Protein AF-A0A317LVV6-F1 (afdb_monomer_lite)

pLDDT: mean 90.24, std 11.94, range [50.28, 98.31]

Foldseek 3Di:
DDPVVVVVVVLVVVLVLLLVLLVCCVVPNLVSSCVPPVVNSVVNVVCVVDDSVVSNVCSVPPPDD

Structure (mmCIF, N/CA/C/O backbone):
data_AF-A0A317LVV6-F1
#
_entry.id   AF-A0A317LVV6-F1
#
loop_
_atom_site.group_PDB
_atom_site.id
_atom_site.type_symbol
_atom_site.label_atom_id
_atom_site.label_alt_id
_atom_site.label_comp_id
_atom_site.label_asym_id
_atom_site.label_entity_id
_atom_site.label_seq_id
_atom_site.pdbx_PDB_ins_code
_atom_site.Cartn_x
_atom_site.Cartn_y
_atom_site.Cartn_z
_atom_site.occupancy
_atom_site.B_iso_or_equiv
_atom_site.auth_seq_id
_atom_site.auth_comp_id
_atom_site.auth_asym_id
_atom_site.auth_atom_id
_atom_site.pdbx_PDB_model_num
ATOM 1 N N . MET A 1 1 ? 7.950 -3.371 -27.560 1.00 60.03 1 MET A N 1
ATOM 2 C CA . MET A 1 1 ? 7.961 -2.873 -26.173 1.00 60.03 1 MET A CA 1
ATOM 3 C C . MET A 1 1 ? 9.246 -3.348 -25.539 1.00 60.03 1 MET A C 1
ATOM 5 O O . MET A 1 1 ? 9.438 -4.560 -25.407 1.00 60.03 1 MET A O 1
ATOM 9 N N . ASP A 1 2 ? 10.137 -2.401 -25.284 1.00 72.81 2 ASP A N 1
ATOM 10 C CA . ASP A 1 2 ? 11.511 -2.660 -24.865 1.00 72.81 2 ASP A CA 1
ATOM 11 C C . ASP A 1 2 ? 11.556 -3.252 -23.447 1.00 72.81 2 ASP A C 1
ATOM 13 O O . ASP A 1 2 ? 10.655 -3.021 -22.633 1.00 72.81 2 ASP A O 1
ATOM 17 N N . ASN A 1 3 ? 12.588 -4.034 -23.123 1.00 71.75 3 ASN A N 1
ATOM 18 C CA . ASN A 1 3 ? 12.647 -4.743 -21.833 1.00 71.75 3 ASN A CA 1
ATOM 19 C C . ASN A 1 3 ? 12.691 -3.759 -20.639 1.00 71.75 3 ASN A C 1
ATOM 21 O O . ASN A 1 3 ? 12.056 -3.985 -19.610 1.00 71.75 3 ASN A O 1
ATOM 25 N N . LYS A 1 4 ? 13.340 -2.601 -20.832 1.00 71.31 4 LYS A N 1
ATOM 26 C CA . LYS A 1 4 ? 13.411 -1.497 -19.856 1.00 71.31 4 LYS A CA 1
ATOM 27 C C . LYS A 1 4 ? 12.061 -0.822 -19.606 1.00 71.31 4 LYS A C 1
ATOM 29 O O . LYS A 1 4 ? 11.758 -0.433 -18.481 1.00 71.31 4 LYS A O 1
ATOM 34 N N . GLU A 1 5 ? 11.232 -0.693 -20.640 1.00 73.00 5 GLU A N 1
ATOM 35 C CA . GLU A 1 5 ? 9.901 -0.097 -20.500 1.00 73.00 5 GLU A CA 1
ATOM 36 C C . GLU A 1 5 ? 9.001 -1.004 -19.664 1.00 73.00 5 GLU A C 1
ATOM 38 O O . GLU A 1 5 ? 8.353 -0.540 -18.727 1.00 73.00 5 GLU A O 1
ATOM 43 N N . LYS A 1 6 ? 9.007 -2.314 -19.948 1.00 72.50 6 LYS A N 1
ATOM 44 C CA . LYS A 1 6 ? 8.238 -3.307 -19.179 1.00 72.50 6 LYS A CA 1
ATOM 45 C C . LYS A 1 6 ? 8.617 -3.304 -17.702 1.00 72.50 6 LYS A C 1
ATOM 47 O O . LYS A 1 6 ? 7.732 -3.379 -16.851 1.00 72.50 6 LYS A O 1
ATOM 52 N N . GLU A 1 7 ? 9.907 -3.198 -17.404 1.00 76.44 7 GLU A N 1
ATOM 53 C CA . GLU A 1 7 ? 10.394 -3.103 -16.030 1.00 76.44 7 GLU A CA 1
ATOM 54 C C . GLU A 1 7 ? 9.889 -1.825 -15.341 1.00 76.44 7 GLU A C 1
ATOM 56 O O . GLU A 1 7 ? 9.347 -1.893 -14.240 1.00 76.44 7 GLU A O 1
ATOM 61 N N . SER A 1 8 ? 9.944 -0.675 -16.021 1.00 83.19 8 SER A N 1
ATOM 62 C CA . SER A 1 8 ? 9.397 0.587 -15.502 1.00 83.19 8 SER A CA 1
ATOM 63 C C . SER A 1 8 ? 7.892 0.506 -15.210 1.00 83.19 8 SER A C 1
ATOM 65 O O . SER A 1 8 ? 7.440 0.965 -14.158 1.00 83.19 8 SER A O 1
ATOM 67 N N . TYR A 1 9 ? 7.106 -0.114 -16.096 1.00 85.12 9 TYR A N 1
ATOM 68 C CA . TYR A 1 9 ? 5.667 -0.296 -15.874 1.00 85.12 9 TYR A CA 1
ATOM 69 C C . TYR A 1 9 ? 5.366 -1.207 -14.684 1.00 85.12 9 TYR A C 1
ATOM 71 O O . TYR A 1 9 ? 4.485 -0.885 -13.888 1.00 85.12 9 TYR A O 1
ATOM 79 N N . ARG A 1 10 ? 6.110 -2.306 -14.520 1.00 84.56 10 ARG A N 1
ATOM 80 C CA . ARG A 1 10 ? 5.947 -3.200 -13.362 1.00 84.56 10 ARG A CA 1
ATOM 81 C C . ARG A 1 10 ? 6.199 -2.471 -12.045 1.00 84.56 10 ARG A C 1
ATOM 83 O O . ARG A 1 10 ? 5.381 -2.590 -11.138 1.00 84.56 10 ARG A O 1
ATOM 90 N N . LYS A 1 11 ? 7.255 -1.653 -11.970 1.00 86.12 11 LYS A N 1
ATOM 91 C CA . LYS A 1 11 ? 7.539 -0.833 -10.778 1.00 86.12 11 LYS A CA 1
ATOM 92 C C . LYS A 1 11 ? 6.390 0.118 -10.455 1.00 86.12 11 LYS A C 1
ATOM 94 O O . LYS A 1 11 ? 5.971 0.203 -9.306 1.00 86.12 11 LYS A O 1
ATOM 99 N N . LYS A 1 12 ? 5.838 0.797 -11.468 1.00 88.94 12 LYS A N 1
ATOM 100 C CA . LYS A 1 12 ? 4.696 1.709 -11.282 1.00 88.94 12 LYS A CA 1
ATOM 101 C C . LYS A 1 12 ? 3.466 0.987 -10.736 1.00 88.94 12 LYS A C 1
ATOM 103 O O . LYS A 1 12 ? 2.838 1.511 -9.827 1.00 88.94 12 LYS A O 1
ATOM 108 N N . ILE A 1 13 ? 3.155 -0.203 -11.255 1.00 91.25 13 ILE A N 1
ATOM 109 C CA . ILE A 1 13 ? 2.022 -1.006 -10.772 1.00 91.25 13 ILE A CA 1
ATOM 110 C C . ILE A 1 13 ? 2.213 -1.365 -9.298 1.00 91.25 13 ILE A C 1
ATOM 112 O O . ILE A 1 13 ? 1.309 -1.124 -8.507 1.00 91.25 13 ILE A O 1
ATOM 116 N N . ILE A 1 14 ? 3.396 -1.855 -8.916 1.00 92.38 14 ILE A N 1
ATOM 117 C CA . ILE A 1 14 ? 3.685 -2.231 -7.524 1.00 92.38 14 ILE A CA 1
ATOM 118 C C . ILE A 1 14 ? 3.550 -1.018 -6.595 1.00 92.38 14 ILE A C 1
ATOM 120 O O . ILE A 1 14 ? 2.864 -1.096 -5.579 1.00 92.38 14 ILE A O 1
ATOM 124 N N . ILE A 1 15 ? 4.128 0.130 -6.968 1.00 93.00 15 ILE A N 1
ATOM 125 C CA . ILE A 1 15 ? 3.996 1.374 -6.194 1.00 93.00 15 ILE A CA 1
ATOM 126 C C . ILE A 1 15 ? 2.523 1.775 -6.038 1.00 93.00 15 ILE A C 1
ATOM 128 O O . ILE A 1 15 ? 2.099 2.153 -4.945 1.00 93.00 15 ILE A O 1
ATOM 132 N N . SER A 1 16 ? 1.735 1.696 -7.113 1.00 94.00 16 SER A N 1
ATOM 133 C CA . SER A 1 16 ? 0.305 1.999 -7.065 1.00 94.00 16 SER A CA 1
ATOM 134 C C . SER A 1 16 ? -0.461 1.037 -6.157 1.00 94.00 16 SER A C 1
ATOM 136 O O . SER A 1 16 ? -1.257 1.504 -5.349 1.00 94.00 16 SER A O 1
ATOM 138 N N . GLU A 1 17 ? -0.206 -0.271 -6.231 1.00 95.75 17 GLU A N 1
ATOM 139 C CA . GLU A 1 17 ? -0.839 -1.266 -5.353 1.00 95.75 17 GLU A CA 1
ATOM 140 C C . GLU A 1 17 ? -0.513 -1.017 -3.876 1.00 95.75 17 GLU A C 1
ATOM 142 O O . GLU A 1 17 ? -1.412 -1.027 -3.036 1.00 95.75 17 GLU A O 1
ATOM 147 N N . MET A 1 18 ? 0.753 -0.738 -3.557 1.00 96.62 18 MET A N 1
ATOM 148 C CA . MET A 1 18 ? 1.186 -0.428 -2.191 1.00 96.62 18 MET A CA 1
ATOM 149 C C . MET A 1 18 ? 0.503 0.838 -1.660 1.00 96.62 18 MET A C 1
ATOM 151 O O . MET A 1 18 ? 0.019 0.862 -0.526 1.00 96.62 18 MET A O 1
ATOM 155 N N . LEU A 1 19 ? 0.409 1.885 -2.486 1.00 96.94 19 LEU A N 1
ATOM 156 C CA . LEU A 1 19 ? -0.262 3.126 -2.105 1.00 96.94 19 LEU A CA 1
ATOM 157 C C . LEU A 1 19 ? -1.770 2.923 -1.903 1.00 96.94 19 LEU A C 1
ATOM 159 O O . LEU A 1 19 ? -2.325 3.436 -0.934 1.00 96.94 19 LEU A O 1
ATOM 163 N N . LEU A 1 20 ? -2.428 2.162 -2.781 1.00 97.81 20 LEU A N 1
ATOM 164 C CA . LEU A 1 20 ? -3.854 1.845 -2.661 1.00 97.81 20 LEU A CA 1
ATOM 165 C C . LEU A 1 20 ? -4.149 1.022 -1.404 1.00 97.81 20 LEU A C 1
ATOM 167 O O . LEU A 1 20 ? -5.108 1.326 -0.698 1.00 97.81 20 LEU A O 1
ATOM 171 N N . ALA A 1 21 ? -3.304 0.041 -1.080 1.00 98.25 21 ALA A N 1
ATOM 172 C CA . ALA A 1 21 ? -3.420 -0.722 0.160 1.00 98.25 21 ALA A CA 1
ATOM 173 C C . ALA A 1 21 ? -3.300 0.182 1.399 1.00 98.25 21 ALA A C 1
ATOM 175 O O . ALA A 1 21 ? -4.079 0.053 2.343 1.00 98.25 21 ALA A O 1
ATOM 176 N N . PHE A 1 22 ? -2.369 1.140 1.384 1.00 98.31 22 PHE A N 1
ATOM 177 C CA . PHE A 1 22 ? -2.210 2.093 2.481 1.00 98.31 22 PHE A CA 1
ATOM 178 C C . PHE A 1 22 ? -3.400 3.055 2.614 1.00 98.31 22 PHE A C 1
ATOM 180 O O . PHE A 1 22 ? -3.840 3.349 3.725 1.00 98.31 22 PHE A O 1
ATOM 187 N N . LEU A 1 23 ? -3.957 3.537 1.500 1.00 97.81 23 LEU A N 1
ATOM 188 C CA . LEU A 1 23 ? -5.173 4.359 1.517 1.00 97.81 23 LEU A CA 1
ATOM 189 C C . LEU A 1 23 ? -6.364 3.575 2.075 1.00 97.81 23 LEU A C 1
ATOM 191 O O . LEU A 1 23 ? -7.050 4.067 2.968 1.00 97.81 23 LEU A O 1
ATOM 195 N N . LEU A 1 24 ? -6.544 2.328 1.632 1.00 98.25 24 LEU A N 1
ATOM 196 C CA . LEU A 1 24 ? -7.606 1.456 2.126 1.00 98.25 24 LEU A CA 1
ATOM 197 C C . LEU A 1 24 ? -7.496 1.214 3.637 1.00 98.25 24 LEU A C 1
ATOM 199 O O . LEU A 1 24 ? -8.507 1.243 4.334 1.00 98.25 24 LEU A O 1
ATOM 203 N N . PHE A 1 25 ? -6.279 1.033 4.157 1.00 98.19 25 PHE A N 1
ATOM 204 C CA . PHE A 1 25 ? -6.043 0.946 5.599 1.00 98.19 25 PHE A CA 1
ATOM 205 C C . PHE A 1 25 ? -6.503 2.198 6.348 1.00 98.19 25 PHE A C 1
ATOM 207 O O . PHE A 1 25 ? -7.163 2.077 7.378 1.00 98.19 25 PHE A O 1
ATOM 214 N N . ASN A 1 26 ? -6.184 3.388 5.835 1.00 96.56 26 ASN A N 1
ATOM 215 C CA . ASN A 1 26 ? -6.586 4.641 6.477 1.00 96.56 26 ASN A CA 1
ATOM 216 C C . ASN A 1 26 ? -8.109 4.828 6.493 1.00 96.56 26 ASN A C 1
ATOM 218 O O . ASN A 1 26 ? -8.642 5.405 7.437 1.00 96.56 26 ASN A O 1
ATOM 222 N N . GLU A 1 27 ? -8.810 4.341 5.470 1.00 97.25 27 GLU A N 1
ATOM 223 C CA . GLU A 1 27 ? -10.266 4.477 5.368 1.00 97.25 27 GLU A CA 1
ATOM 224 C C . GLU A 1 27 ? -11.032 3.389 6.130 1.00 97.25 27 GLU A C 1
ATOM 226 O O . GLU A 1 27 ? -12.084 3.663 6.708 1.00 97.25 27 GLU A O 1
ATOM 231 N N . ARG A 1 28 ? -10.548 2.141 6.092 1.00 97.88 28 ARG A N 1
ATOM 232 C CA . ARG A 1 28 ? -11.324 0.950 6.489 1.00 97.88 28 ARG A CA 1
ATOM 233 C C . ARG A 1 28 ? -10.587 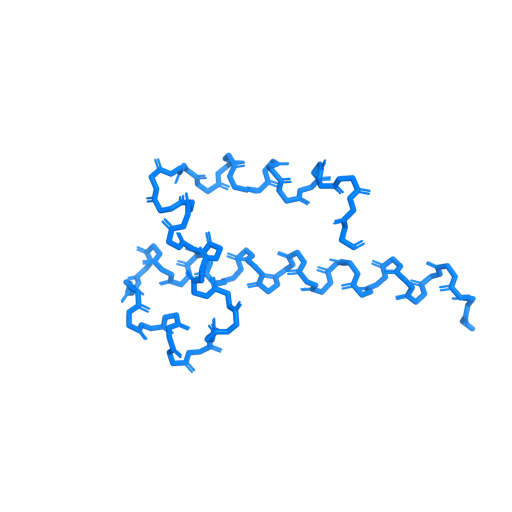-0.005 7.430 1.00 97.88 28 ARG A C 1
ATOM 235 O O . ARG A 1 28 ? -11.152 -1.025 7.814 1.00 97.88 28 ARG A O 1
ATOM 242 N N . GLY A 1 29 ? -9.361 0.316 7.835 1.00 97.31 29 GLY A N 1
ATOM 243 C CA . GLY A 1 29 ? -8.566 -0.494 8.756 1.00 97.31 29 GLY A CA 1
ATOM 244 C C . GLY A 1 29 ? -7.864 -1.685 8.099 1.00 97.31 29 GLY A C 1
ATOM 245 O O . GLY A 1 29 ? -7.937 -1.909 6.890 1.00 97.31 29 GLY A O 1
ATOM 246 N N . ILE A 1 30 ? -7.126 -2.445 8.915 1.00 98.06 30 ILE A N 1
ATOM 247 C CA . ILE A 1 30 ? -6.250 -3.516 8.421 1.00 98.06 30 ILE A CA 1
ATOM 248 C C . ILE A 1 30 ? -7.028 -4.698 7.832 1.00 98.06 30 ILE A C 1
ATOM 250 O O . ILE A 1 30 ? -6.587 -5.257 6.837 1.00 98.06 30 ILE A O 1
ATOM 254 N N . GLU A 1 31 ? -8.206 -5.026 8.367 1.00 97.88 31 GLU A N 1
ATOM 255 C CA . GLU A 1 31 ? -9.043 -6.135 7.878 1.00 97.88 31 GLU A CA 1
ATOM 256 C C . GLU A 1 31 ? -9.402 -5.970 6.392 1.00 97.88 31 GLU A C 1
ATOM 258 O O . GLU A 1 31 ? -9.292 -6.914 5.612 1.00 97.88 31 GLU A O 1
ATOM 263 N N . ALA A 1 32 ? -9.721 -4.744 5.959 1.00 97.94 32 ALA A N 1
ATOM 264 C CA . ALA A 1 32 ? -10.014 -4.455 4.555 1.00 97.94 32 ALA A CA 1
ATOM 265 C C . ALA A 1 32 ? -8.792 -4.663 3.639 1.00 97.94 32 ALA A C 1
ATOM 267 O O . ALA A 1 32 ? -8.930 -5.098 2.491 1.00 97.94 32 ALA A O 1
ATOM 268 N N . VAL A 1 33 ? -7.587 -4.375 4.141 1.00 98.06 33 VAL A N 1
ATOM 269 C CA . VAL A 1 33 ? -6.333 -4.637 3.420 1.00 98.06 33 VAL A CA 1
ATOM 270 C C . VAL A 1 33 ? -6.062 -6.131 3.322 1.00 98.06 33 VAL A C 1
ATOM 272 O O . VAL A 1 33 ? -5.633 -6.586 2.267 1.00 98.06 33 VAL A O 1
ATOM 275 N N . GLU A 1 34 ? -6.331 -6.901 4.373 1.00 97.75 34 GLU A N 1
ATOM 276 C CA . GLU A 1 34 ? -6.165 -8.358 4.354 1.00 97.75 34 GLU A CA 1
ATOM 277 C C . GLU A 1 34 ? -7.056 -9.027 3.304 1.00 97.75 34 GLU A C 1
ATOM 279 O O . GLU A 1 34 ? -6.611 -9.956 2.632 1.00 97.75 34 GLU A O 1
ATOM 284 N N . GLU A 1 35 ? -8.273 -8.519 3.112 1.00 97.69 35 GLU A N 1
ATOM 285 C CA . GLU A 1 35 ? -9.204 -9.016 2.097 1.00 97.69 35 GLU A CA 1
ATOM 286 C C . GLU A 1 35 ? -8.813 -8.579 0.673 1.00 97.69 35 GLU A C 1
ATOM 288 O O . GLU A 1 35 ? -8.786 -9.398 -0.247 1.00 97.69 35 GLU A O 1
ATOM 293 N N . THR A 1 36 ? -8.488 -7.294 0.477 1.00 97.44 36 THR A N 1
ATOM 294 C CA . THR A 1 36 ? -8.342 -6.709 -0.874 1.00 97.44 36 THR A CA 1
ATOM 295 C C . THR A 1 36 ? -6.901 -6.729 -1.389 1.00 97.44 36 THR A C 1
ATOM 297 O O . THR A 1 36 ? -6.657 -6.974 -2.570 1.00 97.44 36 THR A O 1
ATOM 300 N N . TYR A 1 37 ? -5.928 -6.483 -0.510 1.00 97.12 37 TYR A N 1
ATOM 301 C CA . TYR A 1 37 ? -4.500 -6.400 -0.834 1.00 97.12 37 TYR A CA 1
ATOM 302 C C . TYR A 1 37 ? -3.652 -7.240 0.140 1.00 97.12 37 TYR A C 1
ATOM 304 O O . TYR A 1 37 ? -2.720 -6.712 0.756 1.00 97.12 37 TYR A O 1
ATOM 312 N N . PRO A 1 38 ? -3.899 -8.561 0.269 1.00 96.50 38 PRO A N 1
ATOM 313 C CA . PRO A 1 38 ? -3.243 -9.406 1.274 1.00 96.50 38 PRO A CA 1
ATOM 314 C C . PRO A 1 38 ? -1.712 -9.373 1.192 1.00 96.50 38 PRO A C 1
ATOM 316 O O . PRO A 1 38 ? -1.027 -9.412 2.210 1.00 96.50 38 PRO A O 1
ATOM 319 N N . ARG A 1 39 ? -1.159 -9.240 -0.022 1.00 96.94 39 ARG A N 1
ATOM 320 C CA . ARG A 1 39 ? 0.293 -9.151 -0.259 1.00 96.94 39 ARG A CA 1
ATOM 321 C C . ARG A 1 39 ? 0.926 -7.861 0.264 1.00 96.94 39 ARG A C 1
ATOM 323 O O . ARG A 1 39 ? 2.135 -7.825 0.433 1.00 96.94 39 ARG A O 1
ATOM 330 N N . GLN A 1 40 ? 0.124 -6.827 0.511 1.00 97.19 40 GLN A N 1
ATOM 331 C CA . GLN A 1 40 ? 0.588 -5.523 0.987 1.00 97.19 40 GLN A CA 1
ATOM 332 C C . GLN A 1 40 ? 0.348 -5.321 2.488 1.00 97.19 40 GLN A C 1
ATOM 334 O O . GLN A 1 40 ? 0.691 -4.267 3.022 1.00 97.19 40 GLN A O 1
ATOM 339 N N . LYS A 1 41 ? -0.199 -6.324 3.192 1.00 97.50 41 LYS A N 1
ATOM 340 C CA . LYS A 1 41 ? -0.449 -6.275 4.640 1.00 97.50 41 LYS A CA 1
ATOM 341 C C . LYS A 1 41 ? 0.805 -5.888 5.425 1.00 97.50 41 LYS A C 1
ATOM 343 O O . LYS A 1 41 ? 0.745 -4.996 6.265 1.00 97.50 41 LYS A O 1
ATOM 348 N N . GLU A 1 42 ? 1.925 -6.556 5.158 1.00 97.56 42 GLU A N 1
ATOM 349 C CA . GLU A 1 42 ? 3.185 -6.330 5.874 1.00 97.56 42 GLU A CA 1
ATOM 350 C C . GLU A 1 42 ? 3.682 -4.897 5.675 1.00 97.56 42 GLU A C 1
ATOM 352 O O . GLU A 1 42 ? 3.877 -4.174 6.649 1.00 97.56 42 GLU A O 1
ATOM 357 N N . PHE A 1 43 ? 3.718 -4.435 4.421 1.00 96.88 43 PHE A N 1
ATOM 358 C CA . PHE A 1 43 ? 4.033 -3.047 4.095 1.00 96.88 43 PHE A CA 1
ATOM 359 C C . PHE A 1 43 ? 3.137 -2.052 4.848 1.00 96.88 43 PHE A C 1
ATOM 361 O O . PHE A 1 43 ? 3.629 -1.083 5.428 1.00 96.88 43 PHE A O 1
ATOM 368 N N . VAL A 1 44 ? 1.822 -2.273 4.875 1.00 97.75 44 VAL A N 1
ATOM 369 C CA . VAL A 1 44 ? 0.894 -1.387 5.591 1.00 97.75 44 VAL A CA 1
ATOM 370 C C . VAL A 1 44 ? 1.179 -1.392 7.094 1.00 97.75 44 VAL A C 1
ATOM 372 O O . VAL A 1 44 ? 1.236 -0.325 7.703 1.00 97.75 44 VAL A O 1
ATOM 375 N N . LEU A 1 45 ? 1.405 -2.560 7.701 1.00 97.81 45 LEU A N 1
ATOM 376 C CA . LEU A 1 45 ? 1.691 -2.679 9.133 1.00 97.81 45 LEU A CA 1
ATOM 377 C C . LEU A 1 45 ? 2.994 -1.982 9.535 1.00 97.81 45 LEU A C 1
ATOM 379 O O . LEU A 1 45 ? 3.025 -1.315 10.573 1.00 97.81 45 LEU A O 1
ATOM 383 N N . GLU A 1 46 ? 4.034 -2.090 8.712 1.00 97.69 46 GLU A N 1
ATOM 384 C CA . GLU A 1 46 ? 5.312 -1.400 8.913 1.00 97.69 46 GLU A CA 1
ATOM 385 C C . GLU A 1 46 ? 5.172 0.124 8.824 1.00 97.69 46 GLU A C 1
ATOM 387 O O . GLU A 1 46 ? 5.890 0.859 9.502 1.00 97.69 46 GLU A O 1
ATOM 392 N N . ASN A 1 47 ? 4.233 0.616 8.011 1.00 97.62 47 ASN A N 1
ATOM 393 C CA . ASN A 1 47 ? 4.086 2.040 7.707 1.00 97.62 47 ASN A CA 1
ATOM 394 C C . ASN A 1 47 ? 2.859 2.693 8.366 1.00 97.62 47 ASN A C 1
ATOM 396 O O . ASN A 1 47 ? 2.651 3.890 8.193 1.00 97.62 47 ASN A O 1
ATOM 400 N N . LYS A 1 48 ? 2.078 1.961 9.172 1.00 96.88 48 LYS A N 1
ATOM 401 C CA . LYS A 1 48 ? 0.807 2.419 9.779 1.00 96.88 48 LYS A CA 1
ATOM 402 C C . LYS A 1 48 ? 0.891 3.688 10.638 1.00 96.88 48 LYS A C 1
ATOM 404 O O . LYS A 1 48 ? -0.131 4.276 10.958 1.00 96.88 48 LYS A O 1
ATOM 409 N N . HIS A 1 49 ? 2.093 4.059 11.071 1.00 97.44 49 HIS A N 1
ATOM 410 C CA . HIS A 1 49 ? 2.360 5.228 11.910 1.00 97.44 49 HIS A CA 1
ATOM 411 C C . HIS A 1 49 ? 2.803 6.460 11.102 1.00 97.44 49 HIS A C 1
ATOM 413 O O . HIS A 1 49 ? 3.030 7.516 11.685 1.00 97.44 49 HIS A O 1
ATOM 419 N N . LYS A 1 50 ? 2.957 6.322 9.781 1.00 96.94 50 LYS A N 1
ATOM 420 C CA . LYS A 1 50 ? 3.382 7.389 8.872 1.00 96.94 50 LYS A CA 1
ATOM 421 C C . LYS A 1 50 ? 2.177 8.075 8.238 1.00 96.94 50 LYS A C 1
ATOM 423 O O . LYS A 1 50 ? 1.110 7.483 8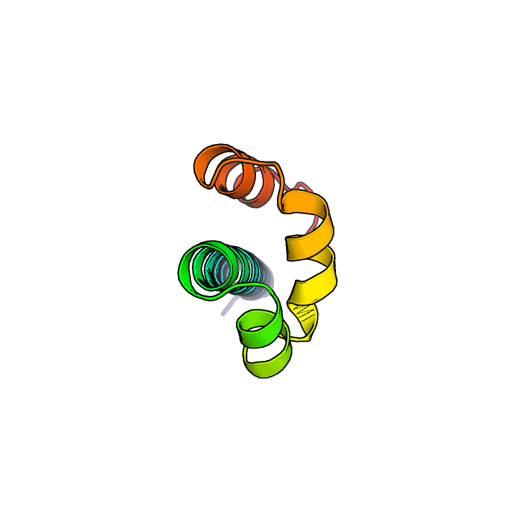.090 1.00 96.94 50 LYS A O 1
ATOM 428 N N . SER A 1 51 ? 2.360 9.311 7.796 1.00 96.69 51 SER A N 1
ATOM 429 C CA . SER A 1 51 ? 1.398 9.998 6.936 1.00 96.69 51 SER A CA 1
ATOM 430 C C . SER A 1 51 ? 1.422 9.451 5.503 1.00 96.69 51 SER A C 1
ATOM 432 O O . SER A 1 51 ? 2.425 8.917 5.024 1.00 96.69 51 SER A O 1
ATOM 434 N N . ILE A 1 52 ? 0.329 9.662 4.762 1.00 94.50 52 ILE A N 1
ATOM 435 C CA . ILE A 1 52 ? 0.240 9.318 3.331 1.00 94.50 52 ILE A CA 1
ATOM 436 C C . ILE A 1 52 ? 1.367 9.983 2.523 1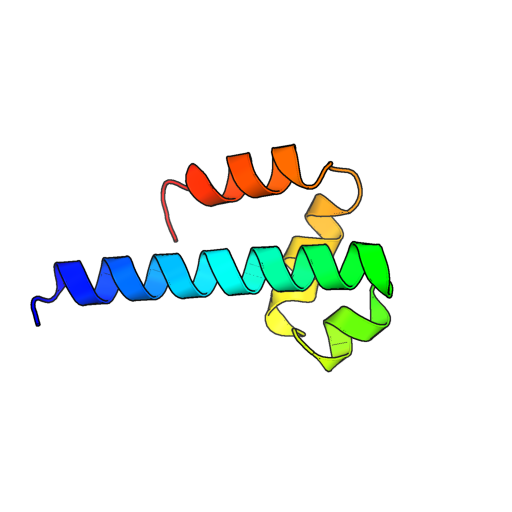.00 94.50 52 ILE A C 1
ATOM 438 O O . ILE A 1 52 ? 1.917 9.371 1.608 1.00 94.50 52 ILE A O 1
ATOM 442 N N . THR A 1 53 ? 1.739 11.221 2.863 1.00 95.19 53 THR A N 1
ATOM 443 C CA . THR A 1 53 ? 2.818 11.956 2.188 1.00 95.19 53 THR A CA 1
ATOM 444 C C . THR A 1 53 ? 4.172 11.275 2.383 1.00 95.19 53 THR A C 1
ATOM 446 O O . THR A 1 53 ? 4.906 11.104 1.410 1.00 95.19 53 THR A O 1
ATOM 449 N N . GLU A 1 54 ? 4.489 10.839 3.605 1.00 96.25 54 GLU A N 1
ATOM 450 C CA . GLU A 1 54 ? 5.729 10.110 3.908 1.00 96.25 54 GLU A CA 1
ATOM 451 C C . GLU A 1 54 ? 5.784 8.768 3.180 1.00 96.25 54 GLU A C 1
ATOM 453 O O . GLU A 1 54 ? 6.805 8.431 2.580 1.00 96.25 54 GLU A O 1
ATOM 458 N N . VAL A 1 55 ? 4.670 8.031 3.162 1.00 96.19 55 VAL A N 1
ATOM 459 C CA . VA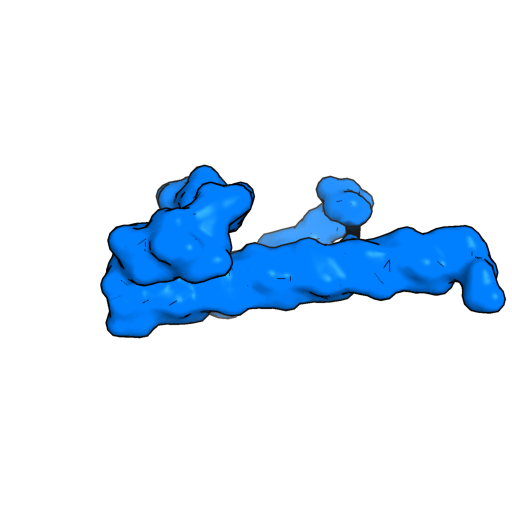L A 1 55 ? 4.572 6.754 2.444 1.00 96.19 55 VAL A CA 1
ATOM 460 C C . VAL A 1 55 ? 4.746 6.951 0.938 1.00 96.19 55 VAL A C 1
ATOM 462 O O . VAL A 1 55 ? 5.516 6.232 0.302 1.00 96.19 55 VAL A O 1
ATOM 465 N N . LYS A 1 56 ? 4.098 7.964 0.353 1.00 93.56 56 LYS A N 1
ATOM 466 C CA . LYS A 1 56 ? 4.261 8.301 -1.068 1.00 93.56 56 LYS A CA 1
ATOM 467 C C . LYS A 1 56 ? 5.710 8.666 -1.395 1.00 93.56 56 LYS A C 1
ATOM 469 O O . LYS A 1 56 ? 6.235 8.203 -2.405 1.00 93.56 56 LYS A O 1
ATOM 474 N N . HIS A 1 57 ? 6.353 9.472 -0.552 1.00 94.25 57 HIS A N 1
ATOM 475 C CA . HIS A 1 57 ? 7.758 9.835 -0.724 1.00 94.25 57 HIS A CA 1
ATOM 476 C C . HIS A 1 57 ? 8.661 8.594 -0.653 1.00 94.25 57 HIS A C 1
ATOM 478 O O . HIS A 1 57 ? 9.473 8.379 -1.548 1.00 94.25 57 HIS A O 1
ATOM 484 N N . GLN A 1 58 ? 8.467 7.721 0.341 1.00 92.50 58 GLN A N 1
ATOM 485 C CA . GLN A 1 58 ? 9.197 6.455 0.447 1.00 92.50 58 GLN A CA 1
ATOM 486 C C . GLN A 1 58 ? 9.046 5.598 -0.816 1.00 92.50 58 GLN A C 1
ATOM 488 O O . GLN A 1 58 ? 10.044 5.110 -1.340 1.00 92.50 58 GLN A O 1
ATOM 493 N N . LEU A 1 59 ? 7.824 5.447 -1.334 1.00 91.31 59 LEU A N 1
ATOM 494 C CA . LEU A 1 59 ? 7.559 4.615 -2.508 1.00 91.31 59 LEU A CA 1
ATOM 495 C C . LEU A 1 59 ? 8.188 5.162 -3.798 1.00 91.31 59 LEU A C 1
ATOM 497 O O . LEU A 1 59 ? 8.673 4.389 -4.620 1.00 91.31 59 LEU A O 1
ATOM 501 N N 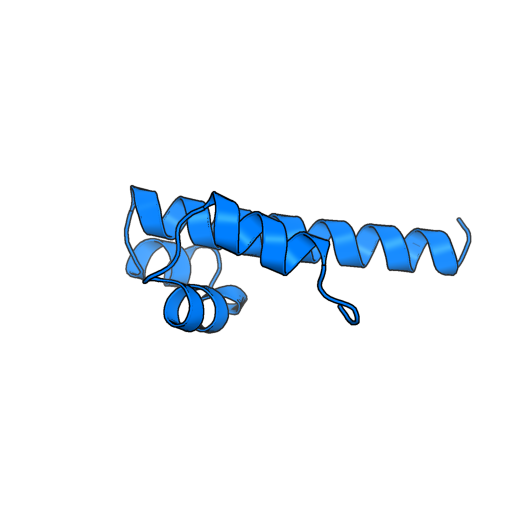. LEU A 1 60 ? 8.205 6.486 -3.981 1.00 86.25 60 LEU A N 1
ATOM 502 C CA . LEU A 1 60 ? 8.787 7.130 -5.167 1.00 86.25 60 LEU A CA 1
ATOM 503 C C . LEU A 1 60 ? 10.321 7.128 -5.170 1.00 86.25 60 LEU A C 1
ATOM 505 O O . LEU A 1 60 ? 10.926 7.268 -6.233 1.00 86.25 60 LEU A O 1
ATOM 509 N N . HIS A 1 61 ? 10.937 6.964 -4.000 1.00 85.00 61 HIS A N 1
ATOM 510 C CA . HIS 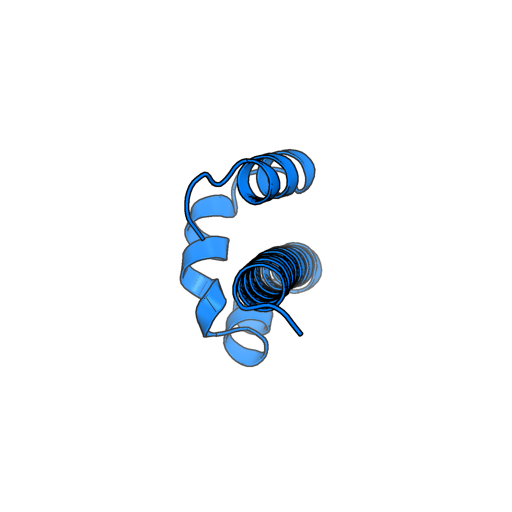A 1 61 ? 12.387 6.950 -3.827 1.00 85.00 61 HIS A CA 1
ATOM 511 C C . HIS A 1 61 ? 12.955 5.560 -3.525 1.00 85.00 61 HIS A C 1
ATOM 513 O O . HIS A 1 61 ? 14.133 5.460 -3.192 1.00 85.00 61 HIS A O 1
ATOM 519 N N . LEU A 1 62 ? 12.165 4.488 -3.661 1.00 73.31 62 LEU A N 1
ATOM 520 C CA . LEU A 1 62 ? 12.664 3.121 -3.518 1.00 73.31 62 LEU A CA 1
ATOM 521 C C . LEU A 1 62 ? 13.682 2.815 -4.635 1.00 73.31 62 LEU A C 1
ATOM 523 O O . LEU A 1 62 ? 13.298 2.745 -5.805 1.00 73.31 62 LEU A O 1
ATOM 527 N N . PRO A 1 63 ? 14.976 2.615 -4.305 1.00 58.94 63 PRO A N 1
ATOM 528 C CA . PRO A 1 63 ? 16.014 2.386 -5.311 1.00 58.94 63 PRO A CA 1
ATOM 529 C C . PRO A 1 63 ? 15.863 1.024 -6.010 1.00 58.94 63 PRO A C 1
ATOM 531 O O . PRO A 1 63 ? 16.373 0.839 -7.113 1.00 58.94 63 PRO A O 1
ATOM 534 N N . HIS A 1 64 ? 15.130 0.086 -5.401 1.00 51.41 64 HIS A N 1
ATOM 535 C CA . HIS A 1 64 ? 14.953 -1.278 -5.888 1.00 51.41 64 HIS A CA 1
ATOM 536 C C . HIS A 1 64 ? 13.543 -1.797 -5.558 1.00 51.41 64 HIS A C 1
ATOM 538 O O . HIS A 1 64 ? 13.325 -2.411 -4.518 1.00 51.41 64 HIS A O 1
ATOM 544 N N . ILE A 1 65 ? 12.592 -1.533 -6.456 1.00 50.28 65 ILE A N 1
ATOM 545 C CA . ILE A 1 65 ? 11.456 -2.430 -6.730 1.00 50.28 65 ILE A CA 1
ATOM 546 C C . ILE A 1 65 ? 11.726 -3.082 -8.084 1.00 50.28 65 ILE A C 1
ATOM 548 O O . ILE A 1 65 ? 12.291 -2.371 -8.954 1.00 50.28 65 ILE A O 1
#

Radius of gyration: 12.65 Å; chains: 1; bounding box: 27×21×38 Å

Secondary structure (DSSP, 8-state):
--HHHHHHHHHHHHHHHHHHHHHHHHHH-HHHHHHH-GGGHHHHHHHTTS-HHHHHHHHHT-S--

Sequence (65 aa):
MDNKEKESYRKKIIISEMLLAFLLFNERGIEAVEETYPRQKEFVLENKHKSITEVKHQLLHLPHI